Protein AF-A0A6G0UFD6-F1 (afdb_monomer)

Radius of gyration: 24.38 Å; Cα contacts (8 Å, |Δi|>4): 31; chains: 1; bounding box: 44×32×62 Å

Solvent-accessible surface area (backbone atoms only — not comparable to full-atom values): 6889 Å² total; per-residue (Å²): 83,59,30,61,50,100,85,72,45,80,45,96,49,78,64,45,92,72,83,67,88,78,72,70,96,71,62,71,63,57,57,52,49,52,49,48,66,75,76,50,54,76,66,59,47,67,75,42,43,68,61,51,50,54,52,51,48,56,50,50,58,53,53,49,52,56,52,49,54,52,52,51,51,53,50,53,52,47,52,54,52,49,51,54,52,46,54,62,66,30,71,81,40,72,71,61,42,53,52,56,53,49,54,54,48,52,52,52,51,55,52,65,59,70,76,108

Mean predicted aligned error: 14.26 Å

Structure (mmCIF, N/CA/C/O backbone):
data_AF-A0A6G0UFD6-F1
#
_entry.id   AF-A0A6G0UFD6-F1
#
loop_
_atom_site.group_PDB
_atom_site.id
_atom_site.type_symbol
_atom_site.label_atom_id
_atom_site.label_alt_id
_atom_site.label_comp_id
_atom_site.label_asym_id
_atom_site.label_entity_id
_atom_site.label_seq_id
_atom_site.pdbx_PDB_ins_code
_atom_site.Cartn_x
_atom_site.Cartn_y
_atom_site.Cartn_z
_atom_site.occupancy
_atom_site.B_iso_or_equiv
_atom_site.auth_seq_id
_atom_site.auth_comp_id
_atom_site.auth_asym_id
_atom_site.auth_atom_id
_atom_site.pdbx_PDB_model_num
ATOM 1 N N . MET A 1 1 ? -12.883 -8.271 2.845 1.00 80.75 1 MET A N 1
ATOM 2 C CA . MET A 1 1 ? -13.469 -9.150 3.878 1.00 80.75 1 MET A CA 1
ATOM 3 C C . MET A 1 1 ? -12.363 -9.619 4.808 1.00 80.75 1 MET A C 1
ATOM 5 O O . MET A 1 1 ? -11.299 -9.995 4.322 1.00 80.75 1 MET A O 1
ATOM 9 N N . TRP A 1 2 ? -12.598 -9.558 6.115 1.00 87.44 2 TRP A N 1
ATOM 10 C CA . TRP A 1 2 ? -11.649 -9.969 7.154 1.00 87.44 2 TRP A CA 1
ATOM 11 C C . TRP A 1 2 ? -11.773 -11.466 7.448 1.00 87.44 2 TRP A C 1
ATOM 13 O O . TRP A 1 2 ? -12.841 -12.043 7.237 1.00 87.44 2 TRP A O 1
ATOM 23 N N . LYS A 1 3 ? -10.692 -12.103 7.903 1.00 92.19 3 LYS A N 1
ATOM 24 C CA . LYS A 1 3 ? -10.752 -13.478 8.408 1.00 92.19 3 LYS A CA 1
ATOM 25 C C . LYS A 1 3 ? -11.562 -13.514 9.698 1.00 92.19 3 LYS A C 1
ATOM 27 O O . LYS A 1 3 ? -11.619 -12.526 10.428 1.00 92.19 3 LYS A O 1
ATOM 32 N N . LEU A 1 4 ? -12.167 -14.668 9.959 1.00 94.31 4 LEU A N 1
ATOM 33 C CA . LEU A 1 4 ? -12.883 -14.938 11.198 1.00 94.31 4 LEU A CA 1
ATOM 34 C C . LEU A 1 4 ? -12.053 -15.870 12.076 1.00 94.31 4 LEU A C 1
ATOM 36 O O . LEU A 1 4 ? -11.389 -16.779 11.569 1.00 94.31 4 LEU A O 1
ATOM 40 N N . ASP A 1 5 ? -12.085 -15.641 13.382 1.00 93.88 5 ASP A N 1
ATOM 41 C CA . ASP A 1 5 ? -11.505 -16.553 14.355 1.00 93.88 5 ASP A CA 1
ATOM 42 C C . ASP A 1 5 ? -12.418 -17.772 14.609 1.00 93.88 5 ASP A C 1
ATOM 44 O O . ASP A 1 5 ? -13.485 -17.942 14.014 1.00 93.88 5 ASP A O 1
ATOM 48 N N . LYS A 1 6 ? -12.000 -18.644 15.533 1.00 94.88 6 LYS A N 1
ATOM 49 C CA . LYS A 1 6 ? -12.775 -19.825 15.956 1.00 94.88 6 LYS A CA 1
ATOM 50 C C . LYS A 1 6 ? -14.136 -19.492 16.589 1.00 94.88 6 LYS A C 1
ATOM 52 O O . LYS A 1 6 ? -14.977 -20.381 16.688 1.00 94.88 6 LYS A O 1
ATOM 57 N N . ASN A 1 7 ? -14.333 -18.253 17.036 1.00 95.38 7 ASN A N 1
ATOM 58 C CA . ASN A 1 7 ? -15.572 -17.753 17.625 1.00 95.38 7 ASN A CA 1
ATOM 59 C C . ASN A 1 7 ? -16.434 -17.001 16.598 1.00 95.38 7 ASN A C 1
ATOM 61 O O . ASN A 1 7 ? -17.488 -16.480 16.956 1.00 95.38 7 ASN A O 1
ATOM 65 N N . ASN A 1 8 ? -16.025 -16.995 15.323 1.00 90.62 8 ASN A N 1
ATOM 66 C CA . ASN A 1 8 ? -16.689 -16.297 14.229 1.00 90.62 8 ASN A CA 1
ATOM 67 C C . ASN A 1 8 ? -16.616 -14.758 14.339 1.00 90.62 8 ASN A C 1
ATOM 69 O O . ASN A 1 8 ? -17.466 -14.057 13.787 1.00 90.62 8 ASN A O 1
ATOM 73 N N . GLU A 1 9 ? -15.597 -14.235 15.028 1.00 92.81 9 GLU A N 1
ATOM 74 C CA . GLU A 1 9 ? -15.315 -12.802 15.163 1.00 92.81 9 GLU A CA 1
ATOM 75 C C . GLU A 1 9 ? -14.238 -12.351 14.169 1.00 92.81 9 GLU A C 1
ATOM 77 O O . GLU A 1 9 ? -13.313 -13.098 13.848 1.00 92.81 9 GLU A O 1
ATOM 82 N N . ALA A 1 10 ? -14.349 -11.120 13.661 1.00 88.44 10 ALA A N 1
ATOM 83 C CA . ALA A 1 10 ? -13.401 -10.584 12.687 1.00 88.44 10 ALA A CA 1
ATOM 84 C C . ALA A 1 10 ? -12.026 -10.311 13.315 1.00 88.44 10 ALA A C 1
ATOM 86 O O . ALA A 1 10 ? -11.926 -9.643 14.342 1.00 88.44 10 ALA A O 1
ATOM 87 N N . VAL A 1 11 ? -10.967 -10.769 12.646 1.00 91.88 11 VAL A N 1
ATOM 88 C CA . VAL A 1 11 ? -9.571 -10.481 13.009 1.00 91.88 11 VAL A CA 1
ATOM 89 C C . VAL A 1 11 ? -8.920 -9.523 12.011 1.00 91.88 11 VAL A C 1
ATOM 91 O O . VAL A 1 11 ? -9.436 -9.276 10.925 1.00 91.88 11 VAL A O 1
ATOM 94 N N . THR A 1 12 ? -7.744 -9.004 12.356 1.00 86.94 12 THR A N 1
ATOM 95 C CA . THR A 1 12 ? -6.978 -8.024 11.563 1.00 86.94 12 THR A CA 1
ATOM 96 C C . THR A 1 12 ? -6.402 -8.564 10.251 1.00 86.94 12 THR A C 1
ATOM 98 O O . THR A 1 12 ? -5.816 -7.813 9.477 1.00 86.94 12 THR A O 1
ATOM 101 N N . GLU A 1 13 ? -6.550 -9.857 9.974 1.00 90.25 13 GLU A N 1
ATOM 102 C CA . GLU A 1 13 ? -6.071 -10.470 8.739 1.00 90.25 13 GLU A CA 1
ATOM 103 C C . GLU A 1 13 ? -7.115 -10.373 7.627 1.00 90.25 13 GLU A C 1
ATOM 105 O O . GLU A 1 13 ? -8.290 -10.689 7.813 1.00 90.25 13 GLU A O 1
ATOM 110 N N . ILE A 1 14 ? -6.678 -9.999 6.427 1.00 87.94 14 ILE A N 1
ATOM 111 C CA . ILE A 1 14 ? -7.546 -9.963 5.248 1.00 87.94 14 ILE A CA 1
ATOM 112 C C . ILE A 1 14 ? -7.802 -11.402 4.770 1.00 87.94 14 ILE A C 1
ATOM 114 O O . ILE A 1 14 ? -6.870 -12.185 4.589 1.00 87.94 14 ILE A O 1
ATOM 118 N N . ALA A 1 15 ? -9.072 -11.754 4.552 1.00 90.00 15 ALA A N 1
ATOM 119 C CA . ALA A 1 15 ? -9.474 -13.027 3.949 1.00 90.00 15 ALA A CA 1
ATOM 120 C C . ALA A 1 15 ? -9.556 -12.930 2.424 1.00 90.00 15 ALA A C 1
ATOM 122 O O . ALA A 1 15 ? -9.107 -13.823 1.712 1.00 90.00 15 ALA A O 1
ATOM 123 N N . ALA A 1 16 ? -10.151 -11.843 1.929 1.00 86.19 16 ALA A N 1
ATOM 124 C CA . ALA A 1 16 ? -10.326 -11.598 0.505 1.00 86.19 16 ALA A CA 1
ATOM 125 C C . ALA A 1 16 ? -10.552 -10.109 0.229 1.00 86.19 16 ALA A C 1
ATOM 127 O O . ALA A 1 16 ? -11.263 -9.433 0.980 1.00 86.19 16 ALA A O 1
ATOM 128 N N . ILE A 1 17 ? -10.009 -9.623 -0.885 1.00 82.75 17 ILE A N 1
ATOM 129 C CA . ILE A 1 17 ? -10.412 -8.356 -1.503 1.00 82.75 17 ILE A CA 1
ATOM 130 C C . ILE A 1 17 ? -11.493 -8.702 -2.528 1.00 82.75 17 ILE A C 1
ATOM 132 O O . ILE A 1 17 ? -11.284 -9.552 -3.393 1.00 82.75 17 ILE A O 1
ATOM 136 N N . VAL A 1 18 ? -12.665 -8.089 -2.401 1.00 84.94 18 VAL A N 1
ATOM 137 C CA . VAL A 1 18 ? -13.840 -8.336 -3.253 1.00 84.94 18 VAL A CA 1
ATOM 138 C C . VAL A 1 18 ? -14.289 -7.022 -3.899 1.00 84.94 18 VAL A C 1
ATOM 140 O O . VAL A 1 18 ? -13.729 -5.977 -3.585 1.00 84.94 18 VAL A O 1
ATOM 143 N N . ASP A 1 19 ? -15.265 -7.079 -4.809 1.00 78.56 19 ASP A N 1
ATOM 144 C CA . ASP A 1 19 ? -15.882 -5.906 -5.453 1.00 78.56 19 ASP A CA 1
ATOM 145 C C . ASP A 1 19 ? -14.903 -4.966 -6.181 1.00 78.56 19 ASP A C 1
ATOM 147 O O . ASP A 1 19 ? -14.855 -3.759 -5.963 1.00 78.56 19 ASP A O 1
ATOM 151 N N . TRP A 1 20 ? -14.166 -5.526 -7.142 1.00 81.75 20 TRP A N 1
ATOM 152 C CA . TRP A 1 20 ? -13.107 -4.854 -7.913 1.00 81.75 20 TRP A CA 1
ATOM 153 C C . TRP A 1 20 ? -13.637 -3.883 -8.981 1.00 81.75 20 TRP A C 1
ATOM 155 O O . TRP A 1 20 ? -12.874 -3.290 -9.735 1.00 81.75 20 TRP A O 1
ATOM 165 N N . GLN A 1 21 ? -14.954 -3.720 -9.068 1.00 84.31 21 GLN A N 1
ATOM 166 C CA . GLN A 1 21 ? -15.642 -2.968 -10.120 1.00 84.31 21 GLN A CA 1
ATOM 167 C C . GLN A 1 21 ? -15.328 -1.459 -10.148 1.00 84.31 21 GLN A C 1
ATOM 169 O O . GLN A 1 21 ? -15.605 -0.808 -11.149 1.00 84.31 21 GLN A O 1
ATOM 174 N N . PHE A 1 22 ? -14.733 -0.913 -9.081 1.00 74.44 22 PHE A N 1
ATOM 175 C CA . PHE A 1 22 ? -14.294 0.488 -8.994 1.00 74.44 22 PHE A CA 1
ATOM 176 C C . PHE A 1 22 ? -12.770 0.663 -9.049 1.00 74.44 22 PHE A C 1
ATOM 178 O O . PHE A 1 22 ? -12.273 1.787 -8.926 1.00 74.44 22 PHE A O 1
ATOM 185 N N . MET A 1 23 ? -12.019 -0.427 -9.237 1.00 79.44 23 MET A N 1
ATOM 186 C CA . MET A 1 23 ? -10.579 -0.328 -9.442 1.00 79.44 23 MET A CA 1
ATOM 187 C C . MET A 1 23 ? -10.293 0.373 -10.766 1.00 79.44 23 MET A C 1
ATOM 189 O O . MET A 1 23 ? -10.869 0.043 -11.803 1.00 79.44 23 MET A O 1
ATOM 193 N N . HIS A 1 24 ? -9.397 1.347 -10.720 1.00 81.94 24 HIS A N 1
ATOM 194 C CA . HIS A 1 24 ? -8.965 2.116 -11.875 1.00 81.94 24 HIS A CA 1
ATOM 195 C C . HIS A 1 24 ? -7.484 2.454 -11.732 1.00 81.94 24 HIS A C 1
ATOM 197 O O . HIS A 1 24 ? -6.933 2.445 -10.634 1.00 81.94 24 HIS A O 1
ATOM 203 N N . GLU A 1 25 ? -6.838 2.751 -12.855 1.00 84.44 25 GLU A N 1
ATOM 204 C CA . GLU A 1 25 ? -5.496 3.319 -12.835 1.00 84.44 25 GLU A CA 1
ATOM 205 C C . GLU A 1 25 ? -5.564 4.729 -12.239 1.00 84.44 25 GLU A C 1
ATOM 207 O O . GLU A 1 25 ? -6.325 5.580 -12.707 1.00 84.44 25 GLU A O 1
ATOM 212 N N . GLY A 1 26 ? -4.792 4.970 -11.186 1.00 83.62 26 GLY A N 1
ATOM 213 C CA . GLY A 1 26 ? -4.866 6.208 -10.429 1.00 83.62 26 GLY A CA 1
ATOM 214 C C . GLY A 1 26 ? -3.758 6.317 -9.396 1.00 83.62 26 GLY A C 1
ATOM 215 O O . GLY A 1 26 ? -2.798 5.546 -9.388 1.00 83.62 26 GLY A O 1
ATOM 216 N N . SER A 1 27 ? -3.885 7.312 -8.521 1.00 85.44 27 SER A N 1
ATOM 217 C CA . SER A 1 27 ? -2.938 7.475 -7.423 1.00 85.44 27 SER A CA 1
ATOM 218 C C . SER A 1 27 ? -3.143 6.363 -6.387 1.00 85.44 27 SER A C 1
ATOM 220 O O . SER A 1 27 ? -4.271 6.198 -5.923 1.00 85.44 27 SER A O 1
ATOM 222 N N . PRO A 1 28 ? -2.083 5.673 -5.927 1.00 84.12 28 PRO A N 1
ATOM 223 C CA . PRO A 1 28 ? -2.190 4.705 -4.827 1.00 84.12 28 PRO A CA 1
ATOM 224 C C . PRO A 1 28 ? -2.704 5.347 -3.525 1.00 84.12 28 PRO A C 1
ATOM 226 O O . PRO A 1 28 ? -3.291 4.685 -2.670 1.00 84.12 28 PRO A O 1
ATOM 229 N N . MET A 1 29 ? -2.565 6.671 -3.389 1.00 86.25 29 MET A N 1
ATOM 230 C CA . MET A 1 29 ? -3.146 7.419 -2.272 1.00 86.25 29 MET A CA 1
ATOM 231 C C . MET A 1 29 ? -4.675 7.433 -2.298 1.00 86.25 29 MET A C 1
ATOM 233 O O . MET A 1 29 ? -5.291 7.584 -1.247 1.00 86.25 29 MET A O 1
ATOM 237 N N . THR A 1 30 ? -5.303 7.270 -3.465 1.00 88.06 30 THR A N 1
ATOM 238 C CA . THR A 1 30 ? -6.762 7.177 -3.586 1.00 88.06 30 THR A CA 1
ATOM 239 C C . THR A 1 30 ? -7.275 5.885 -2.963 1.00 88.06 30 THR A C 1
ATOM 241 O O . THR A 1 30 ? -8.296 5.912 -2.273 1.00 88.06 30 THR A O 1
ATOM 244 N N . ASP A 1 31 ? -6.545 4.781 -3.124 1.00 86.44 31 ASP A N 1
ATOM 245 C CA . ASP A 1 31 ? -6.879 3.503 -2.495 1.00 86.44 31 ASP A CA 1
ATOM 246 C C . ASP A 1 31 ? -6.702 3.581 -0.977 1.00 86.44 31 ASP A C 1
ATOM 248 O O . ASP A 1 31 ? -7.599 3.195 -0.223 1.00 86.44 31 ASP A O 1
ATOM 252 N N . LEU A 1 32 ? -5.587 4.162 -0.520 1.00 87.44 32 LEU A N 1
ATOM 253 C CA . LEU A 1 32 ? -5.325 4.366 0.905 1.00 87.44 32 LEU A CA 1
ATOM 254 C C . LEU A 1 32 ? -6.380 5.275 1.551 1.00 87.44 32 LEU A C 1
ATOM 256 O O . LEU A 1 32 ? -6.946 4.931 2.588 1.00 87.44 32 LEU A O 1
ATOM 260 N N . ALA A 1 33 ? -6.696 6.410 0.926 1.00 88.56 33 ALA A N 1
ATOM 261 C CA . ALA A 1 33 ? -7.727 7.322 1.408 1.00 88.56 33 ALA A CA 1
ATOM 262 C C . ALA A 1 33 ? -9.099 6.640 1.454 1.00 88.56 33 ALA A C 1
ATOM 264 O O . ALA A 1 33 ? -9.814 6.763 2.450 1.00 88.56 33 ALA A O 1
ATOM 265 N N . SER A 1 34 ? -9.453 5.881 0.414 1.00 87.25 34 SER A N 1
ATOM 266 C CA . SER A 1 34 ? -10.713 5.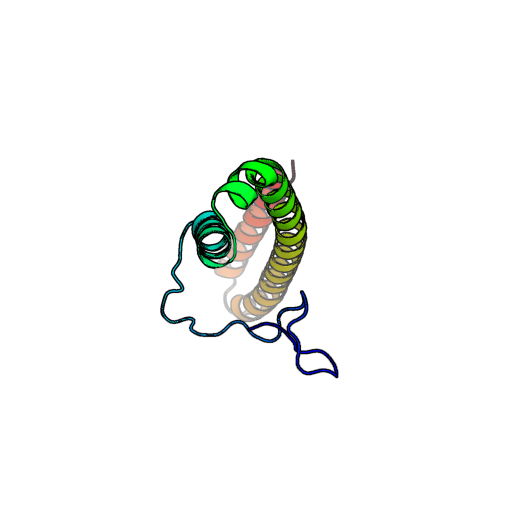136 0.366 1.00 87.25 34 SER A CA 1
ATOM 267 C C . SER A 1 34 ? -10.789 4.088 1.472 1.00 87.25 34 SER A C 1
ATOM 269 O O . SER A 1 34 ? -11.829 3.960 2.118 1.00 87.25 34 SER A O 1
ATOM 271 N N . LEU A 1 35 ? -9.695 3.371 1.744 1.00 85.94 35 LEU A N 1
ATOM 272 C CA . LEU A 1 35 ? -9.625 2.423 2.852 1.00 85.94 35 LEU A CA 1
ATOM 273 C C . LEU A 1 35 ? -9.872 3.142 4.184 1.00 85.94 35 LEU A C 1
ATOM 275 O O . LEU A 1 35 ? -10.806 2.797 4.903 1.00 85.94 35 LEU A O 1
ATOM 279 N N . LEU A 1 36 ? -9.106 4.198 4.471 1.00 88.06 36 LEU A N 1
ATOM 280 C CA . LEU A 1 36 ? -9.197 4.927 5.736 1.00 88.06 36 LEU A CA 1
ATOM 281 C C . LEU A 1 36 ? -10.576 5.550 5.950 1.00 88.06 36 LEU A C 1
ATOM 283 O O . LEU A 1 36 ? -11.134 5.455 7.042 1.00 88.06 36 LEU A O 1
ATOM 287 N N . VAL A 1 37 ? -11.153 6.179 4.928 1.00 89.38 37 VAL A N 1
ATOM 288 C CA . VAL A 1 37 ? -12.473 6.816 5.036 1.00 89.38 37 VAL A CA 1
ATOM 289 C C . VAL A 1 37 ? -13.563 5.794 5.355 1.00 89.38 37 VAL A C 1
ATOM 291 O O . VAL A 1 37 ? -14.444 6.096 6.158 1.00 89.38 37 VAL A O 1
ATOM 294 N N . ASN A 1 38 ? -13.484 4.590 4.783 1.00 86.88 38 ASN A N 1
ATOM 295 C CA . ASN A 1 38 ? -14.510 3.564 4.957 1.00 86.88 38 ASN A CA 1
ATOM 296 C C . ASN A 1 38 ? -14.333 2.709 6.221 1.00 86.88 38 ASN A C 1
ATOM 298 O O . ASN A 1 38 ? -15.314 2.141 6.697 1.00 86.88 38 ASN A O 1
ATOM 302 N N . THR A 1 39 ? -13.119 2.590 6.771 1.00 86.06 39 THR A N 1
ATOM 303 C CA . THR A 1 39 ? -12.848 1.672 7.895 1.00 86.06 39 THR A CA 1
ATOM 304 C C . THR A 1 39 ? -12.547 2.356 9.224 1.00 86.06 39 THR A C 1
ATOM 306 O O . THR A 1 39 ? -12.425 1.669 10.235 1.00 86.06 39 THR A O 1
ATOM 309 N N . THR A 1 40 ? -12.409 3.683 9.258 1.00 89.31 40 THR A N 1
ATOM 310 C CA . THR A 1 40 ? -12.031 4.416 10.479 1.00 89.31 40 THR A 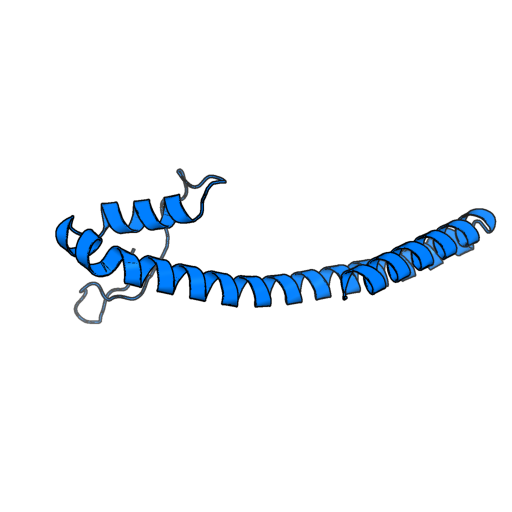CA 1
ATOM 311 C C . THR A 1 40 ? -12.916 5.636 10.725 1.00 89.31 40 THR A C 1
ATOM 313 O O . THR A 1 40 ? -13.616 6.122 9.834 1.00 89.31 40 THR A O 1
ATOM 316 N N . THR A 1 41 ? -12.889 6.159 11.951 1.00 92.94 41 THR A N 1
ATOM 317 C CA . THR A 1 41 ? -13.534 7.433 12.297 1.00 92.94 41 THR A CA 1
ATOM 318 C C . THR A 1 41 ? -12.635 8.618 11.938 1.00 92.94 41 THR A C 1
ATOM 320 O O . THR A 1 41 ? -11.435 8.466 11.711 1.00 92.94 41 THR A O 1
ATOM 323 N N . SER A 1 42 ? -13.205 9.825 11.884 1.00 92.38 42 SER A N 1
ATOM 324 C CA . SER A 1 42 ? -12.445 11.054 11.608 1.00 92.38 42 SER A CA 1
ATOM 325 C C . SER A 1 42 ? -11.304 11.293 12.590 1.00 92.38 42 SER A C 1
ATOM 327 O O . SER A 1 42 ? -10.257 11.797 12.190 1.00 92.38 42 SER A O 1
ATOM 329 N N . ASP A 1 43 ? -11.513 10.936 13.854 1.00 95.12 43 ASP A N 1
ATOM 330 C CA . ASP A 1 43 ? -10.567 11.220 14.930 1.00 95.12 43 ASP A CA 1
ATOM 331 C C . ASP A 1 43 ? -9.350 10.301 14.820 1.00 95.12 43 ASP A C 1
ATOM 333 O O . ASP A 1 43 ? -8.220 10.782 14.814 1.00 95.12 43 ASP A O 1
ATOM 337 N N . VAL A 1 44 ? -9.587 9.006 14.573 1.00 92.12 44 VAL A N 1
ATOM 338 C CA . VAL A 1 44 ? -8.524 8.021 14.323 1.00 92.12 44 VAL A CA 1
ATOM 339 C C . VAL A 1 44 ? -7.701 8.401 13.095 1.00 92.12 44 VAL A C 1
ATOM 341 O O . VAL A 1 44 ? -6.478 8.313 13.135 1.00 92.12 44 VAL A O 1
ATOM 344 N N . ARG A 1 45 ? -8.342 8.863 12.009 1.00 91.69 45 ARG A N 1
ATOM 345 C CA . ARG A 1 45 ? -7.600 9.308 10.819 1.00 91.69 45 ARG A CA 1
ATOM 346 C C . ARG A 1 45 ? -6.665 10.459 11.130 1.00 91.69 45 ARG A C 1
ATOM 348 O O . ARG A 1 45 ? -5.525 10.398 10.712 1.00 91.69 45 ARG A O 1
ATOM 355 N N . ARG A 1 46 ? -7.136 11.480 11.848 1.00 92.69 46 ARG A N 1
ATOM 356 C CA . ARG A 1 46 ? -6.324 12.662 12.174 1.00 92.69 46 ARG A CA 1
ATOM 357 C C . ARG A 1 46 ? -5.152 12.332 13.086 1.00 92.69 46 ARG A C 1
ATOM 359 O O . ARG A 1 46 ? -4.092 12.919 12.934 1.00 92.69 46 ARG A O 1
ATOM 366 N N . GLU A 1 47 ? -5.352 11.423 14.033 1.00 94.69 47 GLU A N 1
ATOM 367 C CA . GLU A 1 47 ? -4.297 11.022 14.964 1.00 94.69 47 GLU A CA 1
ATOM 368 C C . GLU A 1 47 ? -3.239 10.138 14.289 1.00 94.69 47 GLU A C 1
ATOM 370 O O . GLU A 1 47 ? -2.051 10.286 14.558 1.00 94.69 47 GLU A O 1
ATOM 375 N N . ALA A 1 48 ? -3.657 9.243 13.391 1.00 89.31 48 ALA A N 1
ATOM 376 C CA . ALA A 1 48 ? -2.771 8.267 12.761 1.00 89.31 48 ALA A CA 1
ATOM 377 C C . ALA A 1 48 ? -2.279 8.665 11.356 1.00 89.31 48 ALA A C 1
ATOM 379 O O . ALA A 1 48 ? -1.539 7.892 10.752 1.00 89.31 48 ALA A O 1
ATOM 380 N N . GLU A 1 49 ? -2.684 9.824 10.821 1.00 87.94 49 GLU A N 1
ATOM 381 C CA . GLU A 1 49 ? -2.439 10.232 9.426 1.00 87.94 49 GLU A CA 1
ATOM 382 C C . GLU A 1 49 ? -0.962 10.126 9.038 1.00 87.94 49 GLU A C 1
ATOM 384 O O . GLU A 1 49 ? -0.615 9.392 8.114 1.00 87.94 49 GLU A O 1
ATOM 389 N N . GLU A 1 50 ? -0.098 10.814 9.784 1.00 90.19 50 GLU A N 1
ATOM 390 C CA . GLU A 1 50 ? 1.340 10.887 9.514 1.00 90.19 50 GLU A CA 1
ATOM 391 C C . GLU A 1 50 ? 1.992 9.500 9.597 1.00 90.19 50 GLU A C 1
ATOM 393 O O . GLU A 1 50 ? 2.668 9.065 8.667 1.00 90.19 50 GLU A O 1
ATOM 398 N N . PHE A 1 51 ? 1.673 8.742 10.650 1.00 93.56 51 PHE A N 1
ATOM 399 C CA . PHE A 1 51 ? 2.173 7.380 10.832 1.00 93.56 51 PHE A CA 1
ATOM 400 C C . PHE A 1 51 ? 1.775 6.446 9.681 1.00 93.56 51 PHE A C 1
ATOM 402 O O . PHE A 1 51 ? 2.595 5.663 9.202 1.00 93.56 51 PHE A O 1
ATOM 409 N N . ILE A 1 52 ? 0.517 6.503 9.237 1.00 90.62 52 ILE A N 1
ATOM 410 C CA . ILE A 1 52 ? 0.012 5.627 8.175 1.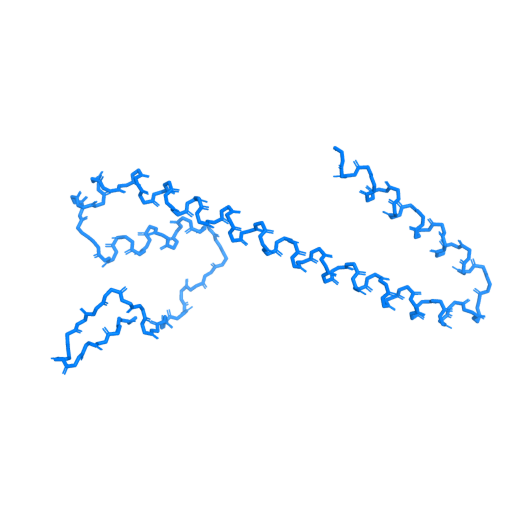00 90.62 52 ILE A CA 1
ATOM 411 C C . ILE A 1 52 ? 0.661 5.975 6.836 1.00 90.62 52 ILE A C 1
ATOM 413 O O . ILE A 1 52 ? 1.012 5.063 6.086 1.00 90.62 52 ILE A O 1
ATOM 417 N N . ILE A 1 53 ? 0.835 7.265 6.538 1.00 89.75 53 ILE A N 1
ATOM 418 C CA . ILE A 1 53 ? 1.491 7.721 5.308 1.00 89.75 53 ILE A CA 1
ATOM 419 C C . ILE A 1 53 ? 2.947 7.251 5.281 1.00 89.75 53 ILE A C 1
ATOM 421 O O . ILE A 1 53 ? 3.359 6.633 4.297 1.00 89.75 53 ILE A O 1
ATOM 425 N N . ASP A 1 54 ? 3.696 7.467 6.362 1.00 92.56 54 ASP A N 1
ATOM 426 C CA . ASP A 1 54 ? 5.101 7.060 6.452 1.00 92.56 54 ASP A CA 1
ATOM 427 C C . ASP A 1 54 ? 5.261 5.541 6.351 1.00 92.56 54 ASP A C 1
ATOM 429 O O . ASP A 1 54 ? 6.112 5.038 5.611 1.00 92.56 54 ASP A O 1
ATOM 433 N N . PHE A 1 55 ? 4.402 4.793 7.048 1.00 92.38 55 PHE A N 1
ATOM 434 C CA . PHE A 1 55 ? 4.391 3.337 6.986 1.00 92.38 55 PHE A CA 1
ATOM 435 C C . PHE A 1 55 ? 4.092 2.833 5.568 1.00 92.38 55 PHE A C 1
ATOM 437 O O . PHE A 1 55 ? 4.801 1.965 5.054 1.00 92.38 55 PHE A O 1
ATOM 444 N N . TYR A 1 56 ? 3.065 3.387 4.919 1.00 90.69 56 TYR A N 1
ATOM 445 C CA . TYR A 1 56 ? 2.667 2.993 3.571 1.00 90.69 56 TYR A CA 1
ATOM 446 C C . TYR A 1 56 ? 3.750 3.321 2.540 1.00 90.69 56 TYR A C 1
ATOM 448 O O . TYR A 1 56 ? 4.087 2.472 1.714 1.00 90.69 56 TYR A O 1
ATOM 456 N N . HIS A 1 57 ? 4.338 4.516 2.617 1.00 89.69 57 HIS A N 1
ATOM 457 C CA . HIS A 1 57 ? 5.417 4.938 1.730 1.00 89.69 57 HIS A CA 1
ATOM 458 C C . HIS A 1 57 ? 6.665 4.060 1.889 1.00 89.69 57 HIS A C 1
ATOM 460 O O . HIS A 1 57 ? 7.213 3.587 0.893 1.00 89.69 57 HIS A O 1
ATOM 466 N N . GLY A 1 58 ? 7.088 3.779 3.127 1.00 91.00 58 GLY A N 1
ATOM 467 C CA . GLY A 1 58 ? 8.237 2.909 3.389 1.00 91.00 58 GLY A CA 1
ATOM 468 C C . GLY A 1 58 ? 8.029 1.476 2.890 1.00 91.00 58 GLY A C 1
ATOM 469 O O . GLY A 1 58 ? 8.952 0.864 2.349 1.00 91.00 58 GLY A O 1
ATOM 470 N N . LEU A 1 59 ? 6.806 0.949 3.016 1.00 90.19 59 LEU A N 1
ATOM 471 C CA . LEU A 1 59 ? 6.450 -0.357 2.463 1.00 90.19 59 LEU A CA 1
ATOM 472 C C . LEU A 1 59 ? 6.518 -0.344 0.929 1.00 90.19 59 LEU A C 1
ATOM 474 O O . LEU A 1 59 ? 7.146 -1.214 0.335 1.00 90.19 59 LEU A O 1
ATOM 478 N N . LEU A 1 60 ? 5.924 0.668 0.291 1.00 86.31 60 LEU A N 1
ATOM 479 C CA . LEU A 1 60 ? 5.954 0.846 -1.163 1.00 86.31 60 LEU A CA 1
ATOM 480 C C . LEU A 1 60 ? 7.377 0.920 -1.704 1.00 86.31 60 LEU A C 1
ATOM 482 O O . LEU A 1 60 ? 7.691 0.253 -2.685 1.00 86.31 60 LEU A O 1
ATOM 486 N N . GLU A 1 61 ? 8.247 1.703 -1.068 1.00 87.88 61 GLU A N 1
ATOM 487 C CA . GLU A 1 61 ? 9.638 1.834 -1.496 1.00 87.88 61 GLU A CA 1
ATOM 488 C C . GLU A 1 61 ? 10.366 0.485 -1.457 1.00 87.88 61 GLU A C 1
ATOM 490 O O . GLU A 1 61 ? 11.131 0.154 -2.367 1.00 87.88 61 GLU A O 1
ATOM 495 N N . LYS A 1 62 ? 10.107 -0.315 -0.419 1.00 87.56 62 LYS A N 1
ATOM 496 C CA . LYS A 1 62 ? 10.688 -1.647 -0.276 1.00 87.56 62 LYS A CA 1
ATOM 497 C C . LYS A 1 62 ? 10.193 -2.599 -1.370 1.00 87.56 62 LYS A C 1
ATOM 499 O O . LYS A 1 62 ? 11.011 -3.184 -2.075 1.00 87.56 62 LYS A O 1
ATOM 504 N N . GLU A 1 63 ? 8.879 -2.722 -1.540 1.00 84.88 63 GLU A N 1
ATOM 505 C CA . GLU A 1 63 ? 8.279 -3.650 -2.509 1.00 84.88 63 GLU A CA 1
ATOM 506 C C . GLU A 1 63 ? 8.605 -3.252 -3.961 1.00 84.88 63 GLU A C 1
ATOM 508 O O . GLU A 1 63 ? 8.845 -4.106 -4.815 1.00 84.88 63 GLU A O 1
ATOM 513 N N . MET A 1 64 ? 8.688 -1.948 -4.254 1.00 81.06 64 MET A N 1
ATOM 514 C CA . MET A 1 64 ? 9.044 -1.450 -5.587 1.00 81.06 64 MET A CA 1
ATOM 515 C C . MET A 1 64 ? 10.501 -1.733 -5.953 1.00 81.06 64 MET A C 1
ATOM 517 O O . MET A 1 64 ? 10.777 -2.022 -7.118 1.00 81.06 64 MET A O 1
ATOM 521 N N . LYS A 1 65 ? 11.436 -1.690 -4.993 1.00 78.75 65 LYS A N 1
ATOM 522 C CA . LYS A 1 65 ? 12.833 -2.092 -5.241 1.00 78.75 65 LYS A 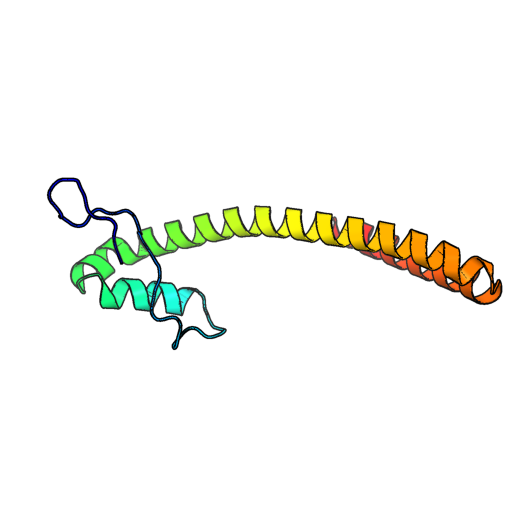CA 1
ATOM 523 C C . LYS A 1 65 ? 12.914 -3.564 -5.632 1.00 78.75 65 LYS A C 1
ATOM 525 O O . LYS A 1 65 ? 13.527 -3.890 -6.644 1.00 78.75 65 LYS A O 1
ATOM 530 N N . GLU A 1 66 ? 12.222 -4.431 -4.898 1.00 73.25 66 GLU A N 1
ATOM 531 C CA . GLU A 1 66 ? 12.174 -5.861 -5.212 1.00 73.25 66 GLU A CA 1
ATOM 532 C C . GLU A 1 66 ? 11.542 -6.105 -6.593 1.00 73.25 66 GLU A C 1
ATOM 534 O O . GLU A 1 66 ? 12.105 -6.820 -7.424 1.00 73.25 66 GLU A O 1
ATOM 539 N N . ALA A 1 67 ? 10.413 -5.455 -6.895 1.00 71.00 67 ALA A N 1
ATOM 540 C CA . ALA A 1 67 ? 9.753 -5.567 -8.195 1.00 71.00 67 ALA A CA 1
ATOM 541 C C . ALA A 1 67 ? 10.629 -5.066 -9.358 1.00 71.00 67 ALA A C 1
ATOM 543 O O . ALA A 1 67 ? 10.640 -5.678 -10.433 1.00 71.00 67 ALA A O 1
ATOM 544 N N . TYR A 1 68 ? 11.382 -3.982 -9.152 1.00 70.81 68 TYR A N 1
ATOM 545 C CA . TYR A 1 68 ? 12.312 -3.448 -10.145 1.00 70.81 68 TYR A CA 1
ATOM 546 C C . TYR A 1 68 ? 13.443 -4.436 -10.446 1.00 70.81 68 TYR A C 1
ATOM 548 O O . TYR A 1 68 ? 13.722 -4.692 -11.617 1.00 70.81 68 TYR A O 1
ATOM 556 N N . ASP A 1 69 ? 14.019 -5.071 -9.423 1.00 71.62 69 ASP A N 1
ATOM 557 C CA . ASP A 1 69 ? 15.060 -6.092 -9.589 1.00 71.62 69 ASP A CA 1
ATOM 558 C C . ASP A 1 69 ? 14.547 -7.316 -10.371 1.00 71.62 69 ASP A C 1
ATOM 560 O O . ASP A 1 69 ? 15.227 -7.831 -11.268 1.00 71.62 69 ASP A O 1
ATOM 564 N N . TYR A 1 70 ? 13.310 -7.755 -10.110 1.00 65.69 70 TYR A N 1
ATOM 565 C CA . TYR A 1 70 ? 12.669 -8.826 -10.882 1.00 65.69 70 TYR A CA 1
ATOM 566 C C . TYR A 1 70 ? 12.396 -8.427 -12.334 1.00 65.69 70 TYR A C 1
ATOM 568 O O . TYR A 1 70 ? 12.654 -9.217 -13.250 1.00 65.69 70 TYR A O 1
ATOM 576 N N . MET A 1 71 ? 11.884 -7.215 -12.570 1.00 68.25 71 MET A N 1
ATOM 577 C CA . MET A 1 71 ? 11.628 -6.724 -13.924 1.00 68.25 71 MET A CA 1
ATOM 578 C C . MET A 1 71 ? 12.936 -6.572 -14.705 1.00 68.25 71 MET A C 1
ATOM 580 O O . MET A 1 71 ? 13.000 -6.950 -15.877 1.00 68.25 71 MET A O 1
ATOM 584 N N . TYR A 1 72 ? 13.992 -6.102 -14.047 1.00 67.06 72 TYR A N 1
ATOM 585 C CA . TYR A 1 72 ? 15.334 -6.019 -14.602 1.00 67.06 72 TYR A CA 1
ATOM 586 C C . TYR A 1 72 ? 15.859 -7.400 -15.013 1.00 67.06 72 TYR A C 1
ATOM 588 O O . TYR A 1 72 ? 16.262 -7.597 -16.162 1.00 67.06 72 TYR A O 1
ATOM 596 N N . LEU A 1 73 ? 15.758 -8.401 -14.132 1.00 64.12 73 LEU A N 1
ATOM 597 C CA . LEU A 1 73 ? 16.119 -9.783 -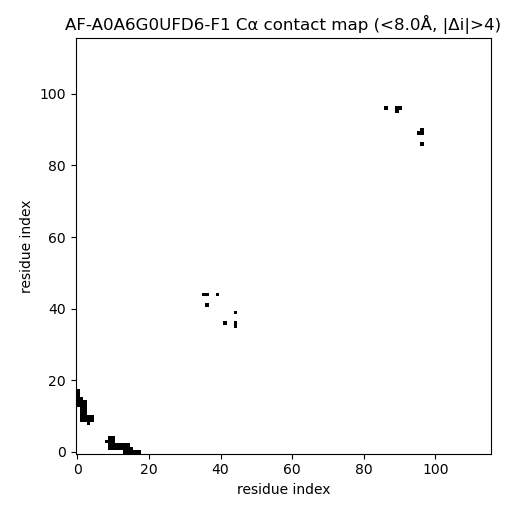14.458 1.00 64.12 73 LEU A CA 1
ATOM 598 C C . LEU A 1 73 ? 15.319 -10.311 -15.657 1.00 64.12 73 LEU A C 1
ATOM 600 O O . LEU A 1 73 ? 15.903 -10.857 -16.597 1.00 64.12 73 LEU A O 1
ATOM 604 N N . ALA A 1 74 ? 13.999 -10.119 -15.672 1.00 67.06 74 ALA A N 1
ATOM 605 C CA . ALA A 1 74 ? 13.140 -10.562 -16.769 1.00 67.06 74 ALA A CA 1
ATOM 606 C C . ALA A 1 74 ? 13.515 -9.901 -18.108 1.00 67.06 74 ALA A C 1
ATOM 608 O O . ALA A 1 74 ? 13.587 -10.582 -19.136 1.00 67.06 74 ALA A O 1
ATOM 609 N N . GLN A 1 75 ? 13.822 -8.600 -18.105 1.00 68.25 75 GLN A N 1
ATOM 610 C CA . GLN A 1 75 ? 14.289 -7.875 -19.287 1.00 68.25 75 GLN A CA 1
ATOM 611 C C . GLN A 1 75 ? 15.649 -8.392 -19.773 1.00 68.25 75 GLN A C 1
ATOM 613 O O . GLN A 1 75 ? 15.815 -8.639 -20.970 1.00 68.25 75 GLN A O 1
ATOM 618 N N . VAL A 1 76 ? 16.602 -8.639 -18.868 1.00 69.00 76 VAL A N 1
ATOM 619 C CA . VAL A 1 76 ? 17.920 -9.203 -19.204 1.00 69.00 76 VAL A CA 1
ATOM 620 C C . VAL A 1 76 ? 17.774 -10.586 -19.848 1.00 69.00 76 VAL A C 1
ATOM 622 O O . VAL A 1 76 ? 18.357 -10.841 -20.908 1.00 69.00 76 VAL A O 1
ATOM 625 N N . TYR A 1 77 ? 16.948 -11.468 -19.279 1.00 65.12 77 TYR A N 1
ATOM 626 C CA . TYR A 1 77 ? 16.651 -12.772 -19.881 1.00 65.12 77 TYR A CA 1
ATOM 627 C C . TYR A 1 77 ? 15.959 -12.636 -21.239 1.00 65.12 77 TYR A C 1
ATOM 629 O O . TYR A 1 77 ? 16.329 -13.343 -22.182 1.00 65.12 77 TYR A O 1
ATOM 637 N N . GLY A 1 78 ? 15.024 -11.692 -21.370 1.00 68.69 78 GLY A N 1
ATOM 638 C CA . GLY A 1 78 ? 14.382 -11.340 -22.633 1.00 68.69 78 GLY A CA 1
ATOM 639 C C . GLY A 1 78 ? 15.406 -10.973 -23.705 1.00 68.69 78 GLY A C 1
ATOM 640 O O . GLY A 1 78 ? 15.429 -11.591 -24.766 1.00 68.69 78 GLY A O 1
ATOM 641 N N . VAL A 1 79 ? 16.332 -10.059 -23.411 1.00 69.38 79 VAL A N 1
ATOM 642 C CA . VAL A 1 79 ? 17.398 -9.641 -24.339 1.00 69.38 79 VAL A CA 1
ATOM 643 C C . VAL A 1 79 ? 18.346 -10.797 -24.681 1.00 69.38 79 VAL A C 1
ATOM 645 O O . VAL A 1 79 ? 18.752 -10.939 -25.837 1.00 69.38 79 VAL A O 1
ATOM 648 N N . ILE A 1 80 ? 18.688 -11.664 -23.724 1.00 72.00 80 ILE A N 1
ATOM 649 C CA . ILE A 1 80 ? 19.558 -12.828 -23.966 1.00 72.00 80 ILE A CA 1
ATOM 650 C C . ILE A 1 80 ? 18.878 -13.848 -24.890 1.00 72.00 80 ILE A C 1
ATOM 652 O O . ILE A 1 80 ? 19.500 -14.336 -25.842 1.00 72.00 80 ILE A O 1
ATOM 656 N N . ILE A 1 81 ? 17.613 -14.180 -24.626 1.00 71.12 81 ILE A N 1
ATOM 657 C CA . ILE A 1 81 ? 16.831 -15.133 -25.424 1.00 71.12 81 ILE A CA 1
ATOM 658 C C . ILE A 1 81 ? 16.575 -14.557 -26.819 1.00 71.12 81 ILE A C 1
ATOM 660 O O . ILE A 1 81 ? 16.851 -15.224 -27.821 1.00 71.12 81 ILE A O 1
ATOM 664 N N . PHE A 1 82 ? 16.141 -13.298 -26.894 1.00 68.69 82 PHE A N 1
ATOM 665 C CA . PHE A 1 82 ? 15.892 -12.598 -28.150 1.00 68.69 82 PHE A CA 1
ATOM 666 C C . PHE A 1 82 ? 17.182 -12.453 -28.964 1.00 68.69 82 PHE A C 1
ATOM 668 O O . PHE A 1 82 ? 17.195 -12.750 -30.152 1.00 68.69 82 PHE A O 1
ATOM 675 N N . GLY A 1 83 ? 18.318 -12.143 -28.334 1.00 63.78 83 GLY A N 1
ATOM 676 C CA . GLY A 1 83 ? 19.627 -12.099 -28.989 1.00 63.78 83 GLY A CA 1
ATOM 677 C C . GLY A 1 83 ? 20.085 -13.451 -29.557 1.00 63.78 83 GLY A C 1
ATOM 678 O O . GLY A 1 83 ? 20.692 -13.497 -30.631 1.00 63.78 83 GLY A O 1
ATOM 679 N N . LYS A 1 84 ? 19.780 -14.572 -28.886 1.00 68.50 84 LYS A N 1
ATOM 680 C CA . LYS A 1 84 ? 20.039 -15.928 -29.414 1.00 68.50 84 LYS A CA 1
ATOM 681 C C . LYS A 1 84 ? 19.122 -16.267 -30.597 1.00 68.50 84 LYS A C 1
ATOM 683 O O . LYS A 1 84 ? 19.602 -16.829 -31.583 1.00 68.50 84 LYS A O 1
ATOM 688 N N . LEU A 1 85 ? 17.844 -15.894 -30.524 1.00 61.47 85 LEU A N 1
ATOM 689 C CA . LEU A 1 85 ? 16.868 -16.042 -31.612 1.00 61.47 85 LEU A CA 1
ATOM 690 C C . LEU A 1 85 ? 17.245 -15.197 -32.836 1.00 61.47 85 LEU A C 1
ATOM 692 O O . LEU A 1 85 ? 17.317 -15.725 -33.945 1.00 61.47 85 LEU A O 1
ATOM 696 N N . LEU A 1 86 ? 17.597 -13.928 -32.633 1.00 59.50 86 LEU A N 1
ATOM 697 C CA . LEU A 1 86 ? 18.066 -13.025 -33.681 1.00 59.50 86 LEU A CA 1
ATOM 698 C C . LEU A 1 86 ? 19.362 -13.530 -34.323 1.00 59.50 86 LEU A C 1
ATOM 700 O O . LEU A 1 86 ? 19.469 -13.534 -35.542 1.00 59.50 86 LEU A O 1
ATOM 704 N N . LYS A 1 87 ? 20.332 -14.057 -33.559 1.00 61.81 87 LYS A N 1
ATOM 705 C CA . LYS A 1 87 ? 21.533 -14.691 -34.145 1.00 61.81 87 LYS A CA 1
ATOM 706 C C . LYS A 1 87 ? 21.204 -15.879 -35.053 1.00 61.81 87 LYS A C 1
ATOM 708 O O . LYS A 1 87 ? 21.937 -16.118 -36.010 1.00 61.81 87 LYS A O 1
ATOM 713 N N . LYS A 1 88 ? 20.144 -16.636 -34.757 1.00 61.00 88 LYS A N 1
ATOM 714 C CA . LYS A 1 88 ? 19.671 -17.733 -35.615 1.00 61.00 88 LYS A CA 1
ATOM 715 C C . LYS A 1 88 ? 19.017 -17.192 -36.892 1.00 61.00 88 LYS A C 1
ATOM 717 O O . LYS A 1 88 ? 19.291 -17.725 -37.960 1.00 61.00 88 LYS A O 1
ATOM 722 N N . TYR A 1 89 ? 18.236 -16.116 -36.780 1.00 54.25 89 TYR A N 1
ATOM 723 C CA . TYR A 1 89 ? 17.547 -15.452 -37.895 1.00 54.25 89 TYR A CA 1
ATOM 724 C C . TYR A 1 89 ? 18.471 -14.625 -38.808 1.00 54.25 89 TYR A C 1
ATOM 726 O O . TYR A 1 89 ? 18.238 -14.546 -40.003 1.00 54.25 89 TYR A O 1
ATOM 734 N N . PHE A 1 90 ? 19.538 -14.023 -38.278 1.00 54.88 90 PHE A N 1
ATOM 735 C CA . PHE A 1 90 ? 20.474 -13.190 -39.047 1.00 54.88 90 PHE A CA 1
ATOM 736 C C . PHE A 1 90 ? 21.671 -13.963 -39.613 1.00 54.88 90 PHE A C 1
ATOM 738 O O . PHE A 1 90 ? 22.449 -13.412 -40.386 1.00 54.88 90 PHE A O 1
ATOM 745 N N . LYS A 1 91 ? 21.833 -15.251 -39.279 1.00 56.62 91 LYS A N 1
ATOM 746 C CA . LYS A 1 91 ? 22.819 -16.118 -39.951 1.00 56.62 91 LYS A CA 1
ATOM 747 C C . LYS A 1 91 ? 22.521 -16.310 -41.444 1.00 56.62 91 LYS A C 1
ATOM 749 O O . LYS A 1 91 ? 23.418 -16.714 -42.174 1.00 56.62 91 LYS A O 1
ATOM 754 N N . THR A 1 92 ? 21.297 -16.024 -41.884 1.00 58.28 92 THR A N 1
ATOM 755 C CA . THR A 1 92 ? 20.857 -16.142 -43.279 1.00 58.28 92 THR A CA 1
ATOM 756 C C . THR A 1 92 ? 20.990 -14.845 -44.085 1.00 58.28 92 THR A C 1
ATOM 758 O O . THR A 1 92 ? 20.759 -14.890 -45.287 1.00 58.28 92 THR A O 1
ATOM 761 N N . ASP A 1 93 ? 21.371 -13.712 -43.472 1.00 63.94 93 ASP A N 1
ATOM 762 C CA . ASP A 1 93 ? 21.482 -12.411 -44.157 1.00 63.94 93 ASP A CA 1
ATOM 763 C 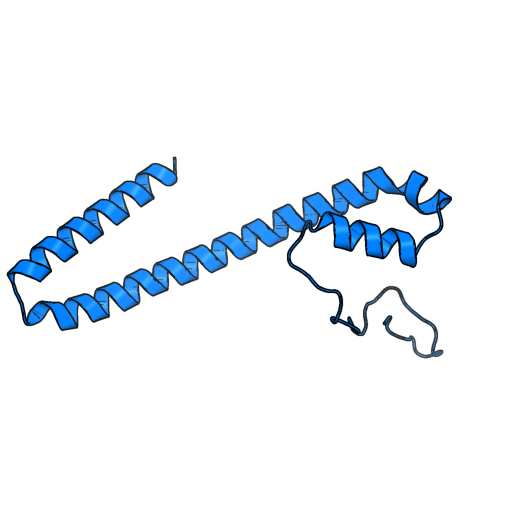C . ASP A 1 93 ? 22.646 -11.553 -43.580 1.00 63.94 93 ASP A C 1
ATOM 765 O O . ASP A 1 93 ? 22.492 -10.889 -42.545 1.00 63.94 93 ASP A O 1
ATOM 769 N N . PRO A 1 94 ? 23.851 -11.593 -44.192 1.00 65.88 94 PRO A N 1
ATOM 770 C CA . PRO A 1 94 ? 25.092 -11.033 -43.633 1.00 65.88 94 PRO A CA 1
ATOM 771 C C . PRO A 1 94 ? 25.095 -9.522 -43.307 1.00 65.88 94 PRO A C 1
ATOM 773 O O . PRO A 1 94 ? 25.677 -9.157 -42.280 1.00 65.88 94 PRO A O 1
ATOM 776 N N . PRO A 1 95 ? 24.486 -8.626 -44.114 1.00 68.25 95 PRO A N 1
ATOM 777 C CA . PRO A 1 95 ? 24.465 -7.187 -43.837 1.00 68.25 95 PRO A CA 1
ATOM 778 C C . PRO A 1 95 ? 23.725 -6.848 -42.537 1.00 68.25 95 PRO A C 1
ATOM 780 O O . PRO A 1 95 ? 24.250 -6.122 -41.692 1.00 68.25 95 PRO A O 1
ATOM 783 N N . ARG A 1 96 ? 22.560 -7.468 -42.317 1.00 62.91 96 ARG A N 1
ATOM 784 C CA . ARG A 1 96 ? 21.720 -7.238 -41.129 1.00 62.91 96 ARG A CA 1
ATOM 785 C C . ARG A 1 96 ? 22.359 -7.745 -39.840 1.00 62.91 96 ARG A C 1
ATOM 787 O O . ARG A 1 96 ? 22.137 -7.191 -38.767 1.00 62.91 96 ARG A O 1
ATOM 794 N N . LEU A 1 97 ? 23.223 -8.759 -39.933 1.00 66.00 97 LEU A N 1
ATOM 795 C CA . LEU A 1 97 ? 23.997 -9.244 -38.790 1.00 66.00 97 LEU A CA 1
ATOM 796 C C . LEU A 1 97 ? 24.993 -8.190 -38.274 1.00 66.00 97 LEU A C 1
ATOM 798 O O . LEU A 1 97 ? 25.315 -8.185 -37.084 1.00 66.00 97 LEU A O 1
ATOM 802 N N . ARG A 1 98 ? 25.516 -7.322 -39.151 1.00 68.75 98 ARG A N 1
ATOM 803 C CA . ARG A 1 98 ? 26.446 -6.254 -38.762 1.00 68.75 98 ARG A CA 1
ATOM 804 C C . ARG A 1 98 ? 25.714 -5.125 -38.039 1.00 68.75 98 ARG A C 1
ATOM 806 O O . ARG A 1 98 ? 26.193 -4.698 -36.993 1.00 68.75 98 ARG A O 1
ATOM 813 N N . GLU A 1 99 ? 24.553 -4.721 -38.544 1.00 71.81 99 GLU A N 1
ATOM 814 C CA . GLU A 1 99 ? 23.682 -3.713 -37.918 1.00 71.81 99 GLU A CA 1
ATOM 815 C C . GLU A 1 99 ? 23.195 -4.177 -36.542 1.00 71.81 99 GLU A C 1
ATOM 817 O O . GLU A 1 99 ? 23.450 -3.510 -35.545 1.00 71.81 99 GLU A O 1
ATOM 822 N N . ALA A 1 100 ? 22.666 -5.401 -36.441 1.00 67.25 100 ALA A N 1
ATOM 823 C CA . ALA A 1 100 ? 22.207 -5.953 -35.166 1.00 67.25 100 ALA A CA 1
ATOM 824 C C . ALA A 1 100 ? 23.323 -6.049 -34.103 1.00 67.25 100 ALA A C 1
ATOM 826 O O . ALA A 1 100 ? 23.060 -5.956 -32.904 1.00 67.25 100 ALA A O 1
ATOM 827 N N . LYS A 1 101 ? 24.587 -6.240 -34.514 1.00 69.88 101 LYS A N 1
ATOM 828 C CA . LYS A 1 101 ? 25.741 -6.213 -33.596 1.00 69.88 101 LYS A CA 1
ATOM 829 C C . LYS A 1 101 ? 26.057 -4.800 -33.102 1.00 69.88 101 LYS A C 1
ATOM 831 O O . LYS A 1 101 ? 26.454 -4.660 -31.948 1.00 69.88 101 LYS A O 1
ATOM 836 N N . ILE A 1 102 ? 25.902 -3.791 -33.957 1.00 73.19 102 ILE A N 1
ATOM 837 C CA . ILE A 1 102 ? 26.109 -2.381 -33.611 1.00 73.19 102 ILE A CA 1
ATOM 838 C C . ILE A 1 102 ? 25.010 -1.919 -32.650 1.00 73.19 102 ILE A C 1
ATOM 840 O O . ILE A 1 102 ? 25.330 -1.402 -31.582 1.00 73.19 102 ILE A O 1
ATOM 844 N N . ASP A 1 103 ? 23.745 -2.214 -32.948 1.00 71.81 103 ASP A N 1
ATOM 845 C CA . ASP A 1 103 ? 22.613 -1.858 -32.082 1.00 71.81 103 ASP A CA 1
ATOM 846 C C . ASP A 1 103 ? 22.732 -2.501 -30.697 1.00 71.81 103 ASP A C 1
ATOM 848 O O . ASP A 1 103 ? 22.509 -1.861 -29.669 1.00 71.81 103 ASP A O 1
ATOM 852 N N . MET A 1 104 ? 23.177 -3.760 -30.649 1.00 71.06 104 MET A N 1
ATOM 853 C CA . MET A 1 104 ? 23.421 -4.469 -29.393 1.00 71.06 104 MET A CA 1
ATOM 854 C C . MET A 1 104 ? 24.574 -3.854 -28.585 1.00 71.06 104 MET A C 1
ATOM 856 O O . MET A 1 104 ? 24.527 -3.865 -27.356 1.00 71.06 104 MET A O 1
ATOM 860 N N . ALA A 1 105 ? 25.603 -3.310 -29.241 1.00 71.75 105 ALA A N 1
ATOM 861 C CA . ALA A 1 105 ? 26.679 -2.588 -28.566 1.00 71.75 105 ALA A CA 1
ATOM 862 C C . ALA A 1 105 ? 26.198 -1.229 -28.029 1.00 71.75 105 ALA A C 1
ATOM 864 O O . ALA A 1 105 ? 26.492 -0.895 -26.884 1.00 71.75 105 ALA A O 1
ATOM 865 N N . ILE A 1 106 ? 25.390 -0.493 -28.801 1.00 73.00 106 ILE A N 1
ATOM 866 C CA . ILE A 1 106 ? 24.799 0.790 -28.386 1.00 73.00 106 ILE A CA 1
ATOM 867 C C . ILE A 1 106 ? 23.882 0.606 -27.173 1.00 73.00 106 ILE A C 1
ATOM 869 O O . ILE A 1 106 ? 23.978 1.372 -26.214 1.00 73.00 106 ILE A O 1
ATOM 873 N N . LEU A 1 107 ? 23.033 -0.426 -27.181 1.00 65.81 107 LEU A N 1
ATOM 874 C CA . LEU A 1 107 ? 22.165 -0.761 -26.049 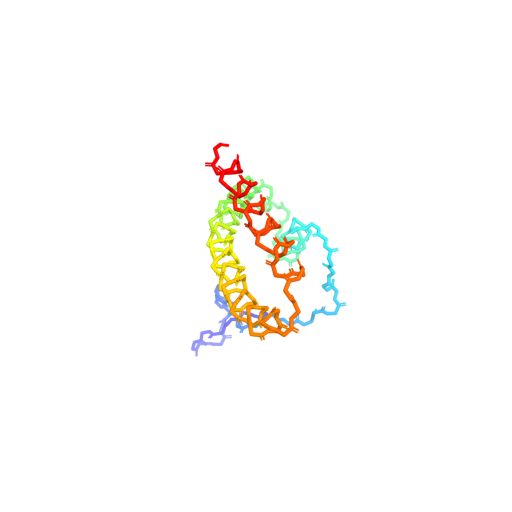1.00 65.81 107 LEU A CA 1
ATOM 875 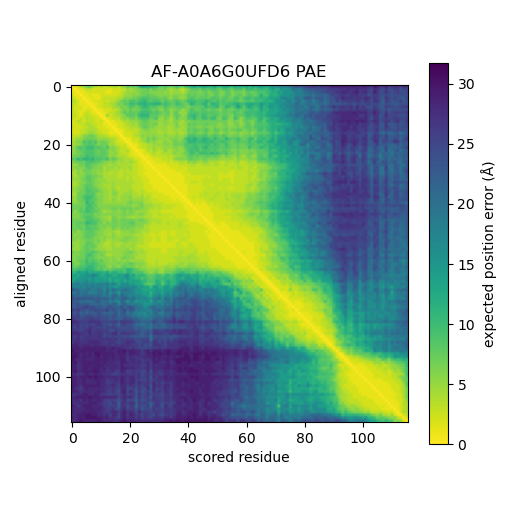C C . LEU A 1 107 ? 22.975 -1.059 -24.783 1.00 65.81 107 LEU A C 1
ATOM 877 O O . LEU A 1 107 ? 22.646 -0.546 -23.720 1.00 65.81 107 LEU A O 1
ATOM 881 N N . ARG A 1 108 ? 24.074 -1.816 -24.898 1.00 71.44 108 ARG A N 1
ATOM 882 C CA . ARG A 1 108 ? 24.971 -2.110 -23.767 1.00 71.44 108 ARG A CA 1
ATOM 883 C C . ARG A 1 108 ? 25.694 -0.871 -23.244 1.00 71.44 108 ARG A C 1
ATOM 885 O O . ARG A 1 108 ? 25.838 -0.733 -22.038 1.00 71.44 108 ARG A O 1
ATOM 892 N N . CYS A 1 109 ? 26.131 0.028 -24.125 1.00 65.94 109 CYS A N 1
ATOM 893 C CA . CYS A 1 109 ? 26.771 1.279 -23.718 1.00 65.94 109 CYS A CA 1
ATOM 894 C C . CYS A 1 109 ? 25.786 2.229 -23.028 1.00 65.94 109 CYS A C 1
ATOM 896 O O . CYS A 1 109 ? 26.127 2.797 -21.999 1.00 65.94 109 CYS A O 1
ATOM 898 N N . ARG A 1 110 ? 24.562 2.382 -23.553 1.00 63.81 110 ARG A N 1
ATOM 899 C CA . ARG A 1 110 ? 23.504 3.154 -22.876 1.00 63.81 110 ARG A CA 1
ATOM 900 C C . ARG A 1 110 ? 23.161 2.568 -21.515 1.00 63.81 110 ARG A C 1
ATOM 902 O O . ARG A 1 110 ? 23.010 3.317 -20.562 1.00 63.81 110 ARG A O 1
ATOM 909 N N . HIS A 1 111 ? 23.093 1.243 -21.4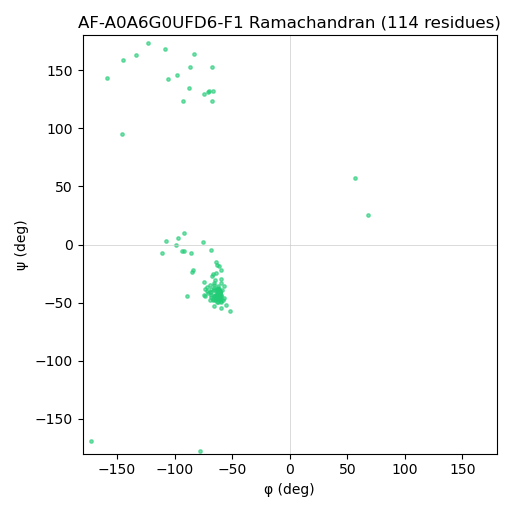35 1.00 62.62 111 HIS A N 1
ATOM 910 C CA . HIS A 1 111 ? 22.861 0.531 -20.186 1.00 62.62 111 HIS A CA 1
ATOM 911 C C . HIS A 1 111 ? 23.959 0.820 -19.151 1.00 62.62 111 HIS A C 1
ATOM 913 O O . HIS A 1 111 ? 23.657 1.254 -18.049 1.00 62.62 111 HIS A O 1
ATOM 919 N N . ALA A 1 112 ? 25.232 0.714 -19.545 1.00 65.56 112 ALA A N 1
ATOM 920 C CA . ALA A 1 112 ? 26.370 1.008 -18.671 1.00 65.56 112 ALA A CA 1
ATOM 921 C C . ALA A 1 112 ? 26.460 2.481 -18.228 1.00 65.56 112 ALA A C 1
ATOM 923 O O . ALA A 1 112 ? 27.068 2.761 -17.204 1.00 65.56 112 ALA A O 1
ATOM 924 N N . MET A 1 113 ? 25.891 3.423 -18.987 1.00 66.94 113 MET A N 1
ATOM 925 C CA . MET A 1 113 ? 25.864 4.847 -18.621 1.00 66.94 113 MET A CA 1
ATOM 926 C C . MET A 1 113 ? 24.711 5.215 -17.679 1.00 66.94 113 MET A C 1
ATOM 928 O O . MET A 1 113 ? 24.818 6.223 -16.996 1.00 66.94 113 MET A O 1
ATOM 932 N N . ASN A 1 114 ? 23.634 4.425 -17.635 1.00 55.62 114 ASN A N 1
ATOM 933 C CA . ASN A 1 114 ? 22.501 4.644 -16.726 1.00 55.62 114 ASN A CA 1
ATOM 934 C C . ASN A 1 114 ? 22.714 4.013 -15.333 1.00 55.62 114 ASN A C 1
ATOM 936 O O . ASN A 1 114 ? 21.886 4.214 -14.451 1.00 55.62 114 ASN A O 1
ATOM 940 N N . GLU A 1 115 ? 23.784 3.233 -15.144 1.00 51.88 115 GLU A N 1
ATOM 941 C CA . GLU A 1 115 ? 24.177 2.630 -13.858 1.00 51.88 115 GLU A CA 1
ATOM 942 C C . GLU A 1 115 ? 25.171 3.508 -13.051 1.00 51.88 115 GLU A C 1
ATOM 944 O O . GLU A 1 115 ? 25.704 3.040 -12.044 1.00 51.88 115 GLU A O 1
ATOM 949 N N . PHE A 1 116 ? 25.411 4.766 -13.463 1.00 42.78 116 PHE A N 1
ATOM 950 C CA . PHE A 1 116 ? 26.238 5.762 -12.754 1.00 42.78 116 PHE A CA 1
ATOM 951 C C . PHE A 1 116 ? 25.431 6.972 -12.279 1.00 42.78 116 PHE A C 1
ATOM 953 O O . PHE A 1 116 ? 24.578 7.457 -13.057 1.00 42.78 116 PHE A O 1
#

pLDDT: mean 78.23, std 12.31, range [42.78, 95.38]

Foldseek 3Di:
DADADPVRHGDPHRPDDDDCVPDDPDDVVVVVVVCDVVPHDPVVCVVCVVVVVVVVVVVCVVVVVVVVVVVVVVVVVVCVVVVVVVVVVCVVPPVVVVVVVVVVVVVVVVVVVVVD

Secondary structure (DSSP, 8-state):
-EEE-TTS-EEEEE-----GGG--SS-HHHHHHHHHHHHS-HHHHHHHHHHHHHHHHHHHHHHHHHHHHHHHHHHHHHHHHHHHHHHHHHTT-HHHHHHHHHHHHHHHHHHHHHT-

Sequence (116 aa):
MWKLDKNNEAVTEIAAIVDWQFMHEGSPMTDLASLLVNTTTSDVRREAEEFIIDFYHGLLEKEMKEAYDYMYLAQVYGVIIFGKLLKKYFKTDPPRLREAKIDMAILRCRHAMNEF